Protein AF-A0A2E6S5C1-F1 (afdb_monomer_lite)

Sequence (61 aa):
LKGFFHYLADEGISTTYGTEIDALLVKKLSDSATMVIKGAYFMGDAYPDIEQISAQIDFKL

Foldseek 3Di:
DDKDKDFDAPPVNPGTQWIKIKDWDWDDPDPFKIKIKIWMWTDGPPDDIDTDIDIDMGGHD

Structure (mmCIF, N/CA/C/O backbone):
data_AF-A0A2E6S5C1-F1
#
_entry.id   AF-A0A2E6S5C1-F1
#
loop_
_atom_site.group_PDB
_atom_site.id
_atom_site.type_symbol
_atom_site.label_atom_id
_atom_site.label_alt_id
_atom_site.label_comp_id
_atom_site.label_asym_id
_atom_site.label_entity_id
_atom_site.label_seq_id
_atom_site.pdbx_PDB_ins_code
_atom_site.Cartn_x
_atom_site.Cartn_y
_atom_site.Cartn_z
_atom_site.occupancy
_atom_site.B_iso_or_equiv
_atom_site.auth_seq_id
_atom_site.auth_comp_id
_atom_site.auth_asym_id
_atom_site.auth_atom_id
_atom_site.pdbx_PDB_model_num
ATOM 1 N N . LEU A 1 1 ? -6.793 -9.866 5.317 1.00 83.94 1 LEU A N 1
ATOM 2 C CA . LEU A 1 1 ? -5.632 -9.360 4.559 1.00 83.94 1 LEU A CA 1
ATOM 3 C C . LEU A 1 1 ? -6.045 -9.282 3.100 1.00 83.94 1 LEU A C 1
ATOM 5 O O . LEU A 1 1 ? -6.639 -10.241 2.620 1.00 83.94 1 LEU A O 1
ATOM 9 N N . LYS A 1 2 ? -5.811 -8.151 2.440 1.00 93.62 2 LYS A N 1
ATOM 10 C CA . LYS A 1 2 ? -5.953 -7.996 0.988 1.00 93.62 2 LYS A CA 1
ATOM 11 C C . LYS A 1 2 ? -4.598 -7.576 0.426 1.00 93.62 2 LYS A C 1
ATOM 13 O O . LYS A 1 2 ? -3.912 -6.809 1.093 1.00 93.62 2 LYS A O 1
ATOM 18 N N . GLY A 1 3 ? -4.230 -8.093 -0.738 1.00 95.06 3 GLY A N 1
ATOM 19 C CA . GLY A 1 3 ? -3.010 -7.712 -1.443 1.00 95.06 3 GLY A CA 1
ATOM 20 C C . GLY A 1 3 ? -3.341 -7.208 -2.840 1.00 95.06 3 GLY A C 1
ATOM 21 O O . GLY A 1 3 ? -4.350 -7.634 -3.410 1.00 95.06 3 GLY A O 1
ATOM 22 N N . PHE A 1 4 ? -2.511 -6.312 -3.356 1.00 96.06 4 PHE A N 1
ATOM 23 C CA . PHE A 1 4 ? -2.639 -5.747 -4.694 1.00 96.06 4 PHE A CA 1
ATOM 24 C C . PHE A 1 4 ? -1.284 -5.789 -5.391 1.00 96.06 4 PHE A C 1
ATOM 26 O O . PHE A 1 4 ? -0.237 -5.770 -4.745 1.00 96.06 4 PHE A O 1
ATOM 33 N N . PHE A 1 5 ? -1.334 -5.907 -6.711 1.00 95.88 5 PHE A N 1
ATOM 34 C CA . PHE A 1 5 ? -0.171 -5.835 -7.575 1.00 95.88 5 PHE A CA 1
ATOM 35 C C . PHE A 1 5 ? -0.501 -4.861 -8.697 1.00 95.88 5 PHE A C 1
ATOM 37 O O . PHE A 1 5 ? -1.518 -5.036 -9.378 1.00 95.88 5 PHE A O 1
ATOM 44 N N . HIS A 1 6 ? 0.347 -3.859 -8.891 1.00 95.50 6 HIS A N 1
ATOM 45 C CA . HIS A 1 6 ? 0.221 -2.904 -9.979 1.00 95.50 6 HIS A CA 1
ATOM 46 C C . HIS A 1 6 ? 1.414 -3.041 -10.917 1.00 95.50 6 HIS A C 1
ATOM 48 O O . HIS A 1 6 ? 2.567 -3.056 -10.491 1.00 95.50 6 HIS A O 1
ATOM 54 N N . TYR A 1 7 ? 1.122 -3.125 -12.211 1.00 93.69 7 TYR A N 1
ATOM 55 C CA . TYR A 1 7 ? 2.107 -2.990 -13.274 1.00 93.69 7 TYR A CA 1
ATOM 56 C C . TYR A 1 7 ? 1.897 -1.622 -13.916 1.00 93.69 7 TYR A C 1
ATOM 58 O O . TYR A 1 7 ?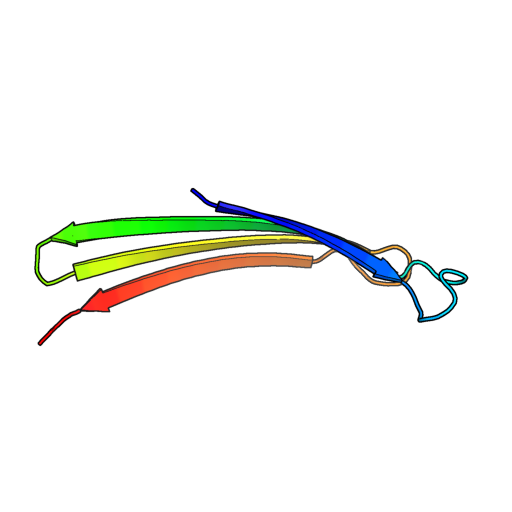 0.816 -1.354 -14.445 1.00 93.69 7 TYR A O 1
ATOM 66 N N . LEU A 1 8 ? 2.891 -0.741 -13.805 1.00 93.62 8 LEU A N 1
ATOM 67 C CA . LEU A 1 8 ? 2.779 0.646 -14.235 1.00 93.62 8 LEU A CA 1
ATOM 68 C C . LEU A 1 8 ? 3.513 0.822 -15.565 1.00 93.62 8 LEU A C 1
ATOM 70 O O . LEU A 1 8 ? 4.734 0.700 -15.621 1.00 93.62 8 LEU A O 1
ATOM 74 N N . ALA A 1 9 ? 2.763 1.121 -16.625 1.00 94.06 9 ALA A N 1
ATOM 75 C 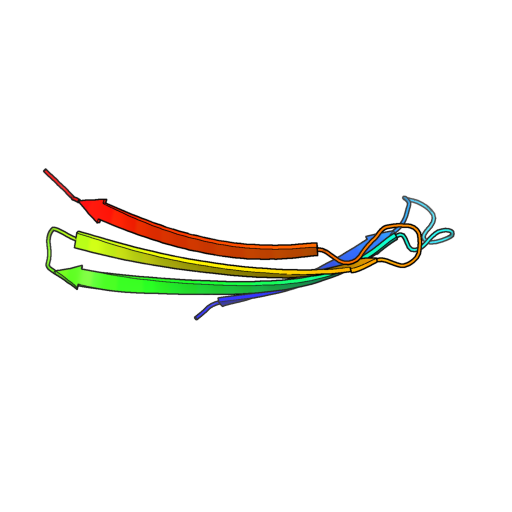CA . ALA A 1 9 ? 3.275 1.353 -17.974 1.00 94.06 9 ALA A CA 1
ATOM 76 C C . ALA A 1 9 ? 2.492 2.473 -18.681 1.00 94.06 9 ALA A C 1
ATOM 78 O O . ALA A 1 9 ? 1.410 2.860 -18.230 1.00 94.06 9 ALA A O 1
ATOM 79 N N . ASP A 1 10 ? 3.044 3.005 -19.773 1.00 92.75 10 ASP A N 1
ATOM 80 C CA . ASP A 1 10 ? 2.330 3.933 -20.657 1.00 92.75 10 ASP A CA 1
ATOM 81 C C . ASP A 1 10 ? 1.161 3.247 -21.399 1.00 92.75 10 ASP A C 1
ATOM 83 O O . ASP A 1 10 ? 1.014 2.025 -21.390 1.00 92.75 10 ASP A O 1
ATOM 87 N N . GLU A 1 11 ? 0.304 4.036 -22.055 1.00 90.69 11 GLU A N 1
ATOM 88 C CA . GLU A 1 11 ? -0.881 3.529 -22.773 1.00 90.69 11 GLU A CA 1
ATOM 89 C C . GLU A 1 11 ? -0.522 2.518 -23.880 1.00 90.69 11 GLU A C 1
ATOM 91 O O . GLU A 1 11 ? -1.305 1.621 -24.191 1.00 90.69 11 GLU A O 1
ATOM 96 N N . GLY A 1 12 ? 0.680 2.641 -24.453 1.00 91.56 12 GLY A N 1
ATOM 97 C CA . GLY A 1 12 ? 1.201 1.747 -25.486 1.00 91.56 12 GLY A CA 1
ATOM 98 C C . GLY A 1 12 ? 1.941 0.513 -24.961 1.00 91.56 12 GLY A C 1
ATOM 99 O O . GLY A 1 12 ? 2.330 -0.328 -25.770 1.00 91.56 12 GLY A O 1
ATOM 100 N N . ILE A 1 13 ? 2.162 0.400 -23.645 1.00 86.44 13 ILE A N 1
ATOM 101 C CA . ILE A 1 13 ? 3.026 -0.609 -23.004 1.00 86.44 13 ILE A CA 1
ATOM 102 C C . ILE A 1 13 ? 4.459 -0.588 -23.594 1.00 86.44 13 ILE A C 1
ATOM 104 O O . ILE A 1 13 ? 5.202 -1.566 -23.564 1.00 86.44 13 ILE A O 1
ATOM 108 N N . SER A 1 14 ? 4.868 0.546 -24.162 1.00 90.00 14 SER A N 1
ATOM 109 C CA . SER A 1 14 ? 6.209 0.769 -24.705 1.00 90.00 14 SER A CA 1
ATOM 110 C C . SER A 1 14 ? 7.208 1.168 -23.629 1.00 90.00 14 SER A C 1
ATOM 112 O O . SER A 1 14 ? 8.397 0.876 -23.755 1.00 90.00 14 SER A O 1
ATOM 114 N N . THR A 1 15 ? 6.725 1.817 -22.571 1.00 90.81 15 THR A N 1
ATOM 115 C CA . THR A 1 15 ? 7.539 2.262 -21.442 1.00 90.81 15 THR A CA 1
ATOM 116 C C . THR A 1 15 ? 6.988 1.660 -20.163 1.00 90.81 15 THR A C 1
ATOM 118 O O . THR A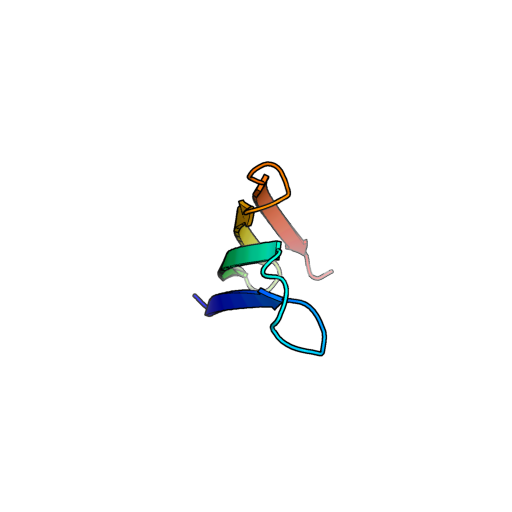 1 15 ? 5.839 1.918 -19.806 1.00 90.81 15 THR A O 1
ATOM 121 N N . THR A 1 16 ? 7.818 0.895 -19.456 1.00 92.69 16 THR A N 1
ATOM 122 C CA . THR A 1 16 ? 7.521 0.429 -18.096 1.00 92.69 16 THR A CA 1
ATOM 123 C C . THR A 1 16 ? 8.048 1.456 -17.098 1.00 92.69 16 THR A C 1
ATOM 125 O O . THR A 1 16 ? 9.183 1.918 -17.209 1.00 92.69 16 THR A O 1
ATOM 128 N N . TYR A 1 17 ? 7.212 1.843 -16.138 1.00 92.50 17 TYR A N 1
ATOM 129 C CA . TYR A 1 17 ? 7.576 2.752 -15.052 1.00 92.50 17 TYR A CA 1
ATOM 130 C C . TYR A 1 17 ? 7.982 1.997 -13.787 1.00 92.50 17 TYR A C 1
ATOM 132 O O . TYR A 1 17 ? 8.795 2.506 -13.016 1.00 92.50 17 TYR A O 1
ATOM 140 N N . GLY A 1 18 ? 7.444 0.791 -13.591 1.00 95.12 18 GLY A N 1
ATOM 141 C CA . GLY A 1 18 ? 7.794 -0.098 -12.491 1.00 95.12 18 GLY A CA 1
ATOM 142 C C . GLY A 1 18 ? 6.640 -1.006 -12.074 1.00 95.12 18 GLY A C 1
ATOM 143 O O . GLY A 1 18 ? 5.605 -1.094 -12.745 1.00 95.12 18 GLY A O 1
ATOM 144 N N . THR A 1 19 ? 6.805 -1.662 -10.931 1.00 96.69 19 THR A N 1
ATOM 145 C CA . THR A 1 19 ? 5.777 -2.508 -10.310 1.00 96.69 19 THR A CA 1
ATOM 146 C C . THR A 1 19 ? 5.561 -2.137 -8.858 1.00 96.69 19 THR A C 1
ATOM 148 O O . THR A 1 19 ? 6.520 -1.835 -8.159 1.00 96.69 19 THR A O 1
ATOM 151 N N . GLU A 1 20 ? 4.328 -2.227 -8.379 1.00 97.38 20 GLU A N 1
ATOM 152 C CA . GLU A 1 20 ? 3.986 -1.984 -6.978 1.00 97.38 20 GLU A CA 1
ATOM 153 C C . GLU A 1 20 ? 3.315 -3.209 -6.365 1.00 97.38 20 GLU A C 1
ATOM 155 O O . GLU A 1 20 ? 2.497 -3.877 -7.005 1.00 97.38 20 GLU A O 1
ATOM 160 N N . ILE A 1 21 ? 3.672 -3.501 -5.117 1.00 97.81 21 ILE A N 1
ATOM 161 C CA . ILE A 1 21 ? 3.013 -4.504 -4.286 1.00 97.81 21 ILE A CA 1
ATOM 162 C C . ILE A 1 21 ? 2.443 -3.801 -3.061 1.00 97.81 21 ILE A C 1
ATOM 164 O O . ILE A 1 21 ? 3.188 -3.201 -2.286 1.00 97.81 21 ILE A O 1
ATOM 168 N N . ASP A 1 22 ? 1.142 -3.971 -2.833 1.00 97.44 22 ASP A N 1
ATOM 169 C CA . ASP A 1 22 ? 0.457 -3.442 -1.658 1.00 97.44 22 ASP A CA 1
ATOM 170 C C . ASP A 1 22 ? -0.125 -4.548 -0.787 1.00 97.44 22 ASP A C 1
ATOM 172 O O . ASP A 1 22 ? -0.619 -5.576 -1.261 1.00 97.44 22 ASP A O 1
ATOM 176 N N . ALA A 1 23 ? -0.177 -4.284 0.514 1.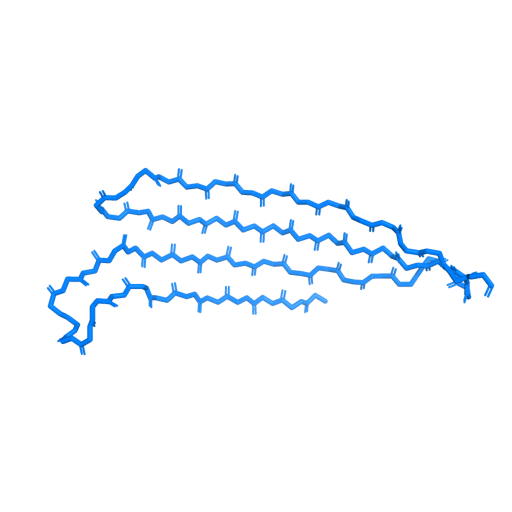00 97.75 23 ALA A N 1
ATOM 177 C CA . ALA A 1 23 ? -0.867 -5.095 1.498 1.00 97.75 23 ALA A CA 1
ATOM 178 C C . ALA A 1 23 ? -1.739 -4.225 2.412 1.00 97.75 23 ALA A C 1
ATOM 180 O O . ALA A 1 23 ? -1.297 -3.226 2.976 1.00 97.75 23 ALA A O 1
ATOM 181 N N . LEU A 1 24 ? -2.989 -4.651 2.611 1.00 97.44 24 LEU A N 1
ATOM 182 C CA . LEU A 1 24 ? -3.974 -4.023 3.487 1.00 97.44 24 LEU A CA 1
ATOM 183 C C . LEU A 1 24 ? -4.461 -5.020 4.544 1.00 97.44 24 LEU A C 1
ATOM 185 O O . LEU A 1 24 ? -5.105 -6.036 4.242 1.00 97.44 24 LEU A O 1
ATOM 189 N N . LEU A 1 25 ? -4.243 -4.680 5.810 1.00 97.94 25 LEU A N 1
ATOM 190 C CA . LEU A 1 25 ? -4.835 -5.361 6.951 1.00 97.94 25 LEU A CA 1
ATOM 191 C C . LEU A 1 25 ? -5.876 -4.452 7.607 1.00 97.94 25 LEU A C 1
ATOM 193 O O . LEU A 1 25 ? -5.558 -3.362 8.064 1.00 97.94 25 LEU A O 1
ATOM 197 N N . VAL A 1 26 ? -7.113 -4.937 7.696 1.00 97.50 26 VAL A N 1
ATOM 198 C CA . VAL A 1 26 ? -8.177 -4.307 8.486 1.00 97.50 26 VAL A CA 1
ATOM 199 C C . VAL A 1 26 ? -8.536 -5.252 9.619 1.00 97.50 26 VAL A C 1
ATOM 201 O O . VAL A 1 26 ? -8.802 -6.434 9.377 1.00 97.50 26 VAL A O 1
ATOM 204 N N . LYS A 1 27 ? -8.537 -4.746 10.852 1.00 97.50 27 LYS A N 1
ATOM 205 C CA . LYS A 1 27 ? -8.888 -5.518 12.041 1.00 97.50 27 LYS A CA 1
ATOM 206 C C . LYS A 1 27 ? -9.807 -4.718 12.954 1.00 97.50 27 LYS A C 1
ATOM 208 O O . LYS A 1 27 ? -9.437 -3.658 13.446 1.00 97.50 27 LYS A O 1
ATOM 213 N N . LYS A 1 28 ? -10.992 -5.265 13.227 1.00 97.69 28 LYS A N 1
ATOM 214 C CA . LYS A 1 28 ? -11.867 -4.774 14.295 1.00 97.69 28 LYS A CA 1
ATOM 215 C C . LYS A 1 28 ? -11.190 -5.049 15.643 1.00 97.69 28 LYS A C 1
ATOM 217 O O . LYS A 1 28 ? -10.837 -6.196 15.917 1.00 97.69 28 LYS A O 1
ATOM 222 N N . LEU A 1 29 ? -10.974 -4.006 16.442 1.00 97.12 29 LEU A N 1
ATOM 223 C CA . LEU A 1 29 ? -10.380 -4.104 17.780 1.00 97.12 29 LEU A CA 1
ATOM 224 C C . LEU A 1 29 ? -11.465 -4.240 18.856 1.00 97.12 29 LEU A C 1
ATOM 226 O O . LEU A 1 29 ? -11.302 -4.998 19.806 1.00 97.12 29 LEU A O 1
ATOM 230 N N . SER A 1 30 ? -12.576 -3.523 18.680 1.00 96.88 30 SER A N 1
ATOM 231 C CA . SER A 1 30 ? -13.764 -3.552 19.537 1.00 96.88 30 SER A CA 1
ATOM 232 C C . SER A 1 30 ? -15.006 -3.155 18.727 1.00 96.88 30 SER A C 1
ATOM 234 O O . SER A 1 30 ? -14.915 -2.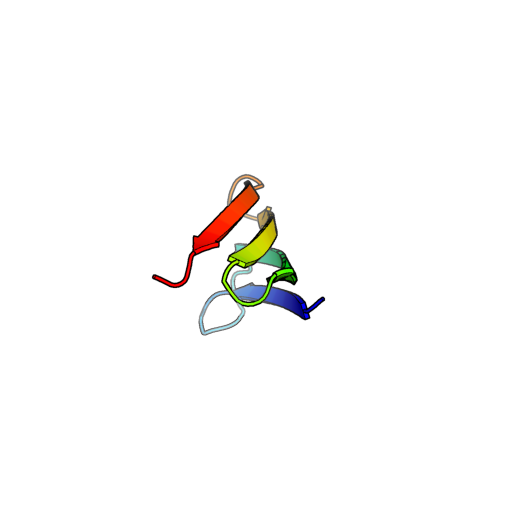897 17.527 1.00 96.88 30 SER A O 1
ATOM 236 N N . ASP A 1 31 ? -16.178 -3.076 19.359 1.00 96.88 31 ASP A N 1
ATOM 237 C CA . ASP A 1 31 ? -17.396 -2.562 18.710 1.00 96.88 31 ASP A CA 1
ATOM 238 C C . ASP A 1 31 ? -17.319 -1.081 18.318 1.00 96.88 31 ASP A C 1
ATOM 240 O O . ASP A 1 31 ? -18.064 -0.644 17.440 1.00 96.88 31 ASP A O 1
ATOM 244 N N . SER A 1 32 ? -16.387 -0.332 18.910 1.00 97.31 32 SER A N 1
ATOM 245 C CA . SER A 1 32 ? -16.175 1.091 18.657 1.00 97.31 32 SER A CA 1
ATOM 246 C C . SER A 1 32 ? -14.832 1.414 18.005 1.00 97.31 32 SER A C 1
ATOM 248 O O . SER A 1 32 ? -14.586 2.582 17.740 1.00 97.31 32 SER A O 1
ATOM 250 N N . ALA A 1 33 ? -13.961 0.436 17.732 1.00 97.75 33 ALA A N 1
ATOM 251 C CA . ALA A 1 33 ? -12.624 0.701 17.199 1.00 97.75 33 ALA A CA 1
ATOM 252 C C . ALA A 1 33 ? -12.218 -0.261 16.074 1.00 97.75 33 ALA A C 1
ATOM 254 O O . ALA A 1 33 ? -12.337 -1.485 16.200 1.00 97.75 33 ALA A O 1
ATOM 255 N N . THR A 1 34 ? -11.670 0.293 14.992 1.00 98.25 34 THR A N 1
ATOM 256 C CA . THR A 1 34 ? -11.112 -0.454 13.854 1.00 98.25 34 THR A CA 1
ATOM 257 C C . THR A 1 34 ? -9.694 0.013 13.561 1.00 98.25 34 THR A C 1
ATOM 259 O O . THR A 1 34 ? -9.428 1.204 13.508 1.00 98.25 34 THR A O 1
ATOM 262 N N . MET A 1 35 ? -8.781 -0.931 13.355 1.00 98.12 35 MET A N 1
ATOM 263 C CA . MET A 1 35 ? -7.410 -0.677 12.926 1.00 98.12 35 MET A CA 1
ATOM 264 C C . MET A 1 35 ? -7.254 -0.979 11.439 1.00 98.12 35 MET A C 1
ATOM 266 O O . MET A 1 35 ? -7.734 -2.009 10.954 1.00 98.12 35 MET A O 1
ATOM 270 N N . VAL A 1 36 ? -6.520 -0.116 10.744 1.00 98.12 36 VAL A N 1
ATOM 271 C CA . VAL A 1 36 ? -6.104 -0.290 9.354 1.00 98.12 36 VAL A CA 1
ATOM 272 C C . VAL A 1 36 ? -4.588 -0.138 9.271 1.00 98.12 36 VAL A C 1
ATOM 274 O O . VAL A 1 36 ? -4.041 0.866 9.714 1.00 98.12 36 VAL A O 1
ATOM 277 N N . ILE A 1 37 ? -3.910 -1.130 8.699 1.00 98.19 37 ILE A N 1
ATOM 278 C CA . ILE A 1 37 ? -2.480 -1.081 8.373 1.00 98.19 37 ILE A CA 1
ATOM 279 C C . ILE A 1 37 ? -2.346 -1.259 6.863 1.00 98.19 37 ILE A C 1
ATOM 281 O O . ILE A 1 37 ? -2.931 -2.188 6.297 1.00 98.19 37 ILE A O 1
ATOM 285 N N . LYS A 1 38 ? -1.592 -0.365 6.222 1.00 98.12 38 LYS A N 1
ATOM 286 C CA . LYS A 1 38 ? -1.255 -0.423 4.797 1.00 98.12 38 LYS A CA 1
ATOM 287 C C . LYS A 1 38 ? 0.257 -0.433 4.640 1.00 98.12 38 LYS A C 1
ATOM 289 O O . LYS A 1 38 ? 0.925 0.386 5.265 1.00 98.12 38 LYS A O 1
ATOM 294 N N . GLY A 1 39 ? 0.761 -1.336 3.814 1.00 98.19 39 GLY A N 1
ATOM 295 C CA . GLY A 1 39 ? 2.139 -1.336 3.337 1.00 98.19 39 GLY A CA 1
ATOM 296 C C . GLY A 1 39 ? 2.141 -1.334 1.815 1.00 98.19 39 GLY A C 1
ATOM 297 O O . GLY A 1 39 ? 1.320 -2.035 1.230 1.00 98.19 39 GLY A O 1
ATOM 298 N N . ALA A 1 40 ? 3.035 -0.564 1.213 1.00 97.94 40 ALA A N 1
ATOM 299 C CA . ALA A 1 40 ? 3.250 -0.481 -0.224 1.00 97.94 40 ALA A CA 1
ATOM 300 C C . ALA A 1 40 ? 4.754 -0.480 -0.507 1.00 97.94 40 ALA A C 1
ATOM 302 O O . ALA A 1 40 ? 5.520 0.173 0.212 1.00 97.94 40 ALA A O 1
ATOM 303 N N . TYR A 1 41 ? 5.165 -1.206 -1.540 1.00 98.00 41 TYR A N 1
ATOM 304 C CA . TYR A 1 41 ? 6.523 -1.161 -2.065 1.00 98.00 41 TYR A CA 1
ATOM 305 C C . TYR A 1 41 ? 6.479 -1.069 -3.587 1.00 98.00 41 TYR A C 1
ATOM 307 O O . TYR A 1 41 ? 5.997 -1.985 -4.257 1.00 98.00 41 TYR A O 1
ATOM 315 N N . PHE A 1 42 ? 6.976 0.046 -4.109 1.00 98.00 42 PHE A N 1
ATOM 316 C CA . PHE A 1 42 ? 7.120 0.310 -5.531 1.00 98.00 42 PHE A CA 1
ATOM 317 C C . PHE A 1 42 ? 8.579 0.112 -5.942 1.00 98.00 42 PHE A C 1
ATOM 319 O O . PHE A 1 42 ? 9.481 0.724 -5.372 1.00 98.00 42 PHE A O 1
ATOM 326 N N . MET A 1 43 ? 8.775 -0.744 -6.941 1.00 97.50 43 MET A N 1
ATOM 327 C CA . MET A 1 43 ? 10.039 -1.028 -7.611 1.00 97.50 43 MET A CA 1
ATOM 328 C C . MET A 1 43 ? 10.046 -0.259 -8.926 1.00 97.50 43 MET A C 1
ATOM 330 O O . MET A 1 43 ? 9.310 -0.620 -9.850 1.00 97.50 43 MET A O 1
ATOM 334 N N . GLY A 1 44 ? 10.814 0.824 -8.982 1.00 94.75 44 GLY A N 1
ATOM 335 C CA . GLY A 1 44 ? 10.810 1.736 -10.120 1.00 94.75 44 GLY A CA 1
ATOM 336 C C . GLY A 1 44 ? 11.885 1.392 -11.146 1.00 94.75 44 GLY A C 1
ATOM 337 O O . GLY A 1 44 ? 13.031 1.134 -10.793 1.00 94.75 44 GLY A O 1
ATOM 338 N N . ASP A 1 45 ? 11.534 1.446 -12.433 1.00 90.19 45 ASP A N 1
ATOM 339 C CA . ASP A 1 45 ? 12.516 1.286 -13.517 1.00 90.19 45 ASP A CA 1
ATOM 340 C C . ASP A 1 45 ? 13.202 2.630 -13.819 1.00 90.19 45 ASP A C 1
ATOM 342 O O . ASP A 1 45 ? 14.427 2.749 -13.822 1.00 90.19 45 ASP A O 1
ATOM 346 N N . ALA A 1 46 ? 12.392 3.669 -14.057 1.00 88.44 46 ALA A N 1
ATOM 347 C CA . ALA A 1 46 ? 12.841 5.038 -14.341 1.00 88.44 46 ALA A CA 1
ATOM 348 C C . ALA A 1 46 ? 12.757 5.975 -13.120 1.00 88.44 46 ALA A C 1
ATOM 350 O O . ALA A 1 46 ? 13.107 7.154 -13.208 1.00 88.44 46 ALA A O 1
ATOM 351 N N . TYR A 1 47 ? 12.275 5.460 -11.990 1.00 89.56 47 TYR A N 1
ATOM 352 C CA . TYR A 1 47 ? 12.030 6.199 -10.756 1.00 89.56 47 TYR A CA 1
ATOM 353 C C . TYR A 1 47 ? 12.697 5.482 -9.579 1.00 89.56 47 TYR A C 1
ATOM 355 O O . TYR A 1 47 ? 12.887 4.272 -9.650 1.00 89.56 47 TYR A O 1
ATOM 363 N N . PRO A 1 48 ? 13.054 6.190 -8.494 1.00 95.69 48 PRO A N 1
ATOM 364 C CA . PRO A 1 48 ? 13.530 5.537 -7.284 1.00 95.69 48 PRO A CA 1
ATOM 365 C C . PRO A 1 48 ? 12.465 4.615 -6.690 1.00 95.69 48 PRO A C 1
ATOM 367 O O . PRO A 1 48 ? 11.274 4.929 -6.749 1.00 95.69 48 PRO A O 1
ATOM 370 N N . ASP A 1 49 ? 12.913 3.539 -6.050 1.00 97.06 49 ASP A N 1
ATOM 371 C CA . ASP A 1 49 ? 12.045 2.694 -5.238 1.00 97.06 49 ASP A CA 1
ATOM 372 C C . ASP A 1 49 ? 11.382 3.503 -4.117 1.00 97.06 49 ASP A C 1
ATOM 374 O O . ASP A 1 49 ? 11.987 4.408 -3.528 1.00 97.06 49 ASP A O 1
ATOM 378 N N . ILE A 1 50 ? 10.136 3.153 -3.799 1.00 97.38 50 ILE A N 1
ATOM 379 C CA . ILE A 1 50 ? 9.358 3.805 -2.743 1.00 97.38 50 ILE A CA 1
ATOM 380 C C . ILE A 1 50 ? 8.824 2.743 -1.793 1.00 97.38 50 ILE A C 1
ATOM 382 O O . ILE A 1 50 ? 8.143 1.808 -2.203 1.00 97.38 50 ILE A O 1
ATOM 386 N N . GLU A 1 51 ? 9.081 2.934 -0.503 1.00 97.94 51 GLU A N 1
ATOM 387 C CA . GLU A 1 51 ? 8.475 2.155 0.571 1.00 97.94 51 GLU A CA 1
ATOM 388 C C . GLU A 1 51 ? 7.550 3.057 1.391 1.00 97.94 51 GLU A C 1
ATOM 390 O O . GLU A 1 51 ? 7.939 4.146 1.824 1.00 97.94 51 GLU A O 1
ATOM 395 N N . GLN A 1 52 ? 6.318 2.604 1.623 1.00 97.50 52 GLN A N 1
ATOM 396 C CA . GLN A 1 52 ? 5.357 3.325 2.446 1.00 97.50 52 GLN A CA 1
ATOM 397 C C . GLN A 1 52 ? 4.631 2.381 3.399 1.00 97.50 52 GLN A C 1
ATOM 399 O O . GLN A 1 52 ? 4.035 1.388 2.992 1.00 97.50 52 GLN A O 1
ATOM 404 N N . ILE A 1 53 ? 4.610 2.740 4.684 1.00 97.62 53 ILE A N 1
ATOM 405 C CA . ILE A 1 53 ? 3.813 2.057 5.704 1.00 97.62 53 ILE A CA 1
ATOM 406 C C . ILE A 1 53 ? 2.962 3.096 6.428 1.00 97.62 53 ILE A C 1
ATOM 408 O O . ILE A 1 53 ? 3.451 4.148 6.835 1.00 97.62 53 ILE A O 1
ATOM 412 N N . SER A 1 54 ? 1.678 2.797 6.608 1.00 98.06 54 SER A N 1
ATOM 413 C CA . SER A 1 54 ? 0.765 3.619 7.403 1.00 98.06 54 SER A CA 1
ATOM 414 C C . SER A 1 54 ? -0.083 2.763 8.334 1.00 98.06 54 SER A C 1
ATOM 416 O O . SER A 1 54 ? -0.465 1.635 8.012 1.00 98.06 54 SER A O 1
ATOM 418 N N . ALA A 1 55 ? -0.384 3.325 9.502 1.00 97.75 55 ALA A N 1
ATOM 419 C CA . ALA A 1 55 ? -1.273 2.742 10.490 1.00 97.75 55 ALA A CA 1
ATOM 420 C C . ALA A 1 55 ? -2.315 3.783 10.907 1.00 97.75 55 ALA A C 1
ATOM 422 O O . ALA A 1 55 ? -1.988 4.944 11.146 1.00 97.75 55 ALA A O 1
ATOM 423 N N . GLN A 1 56 ? -3.568 3.354 10.991 1.00 98.06 56 GLN A N 1
ATOM 424 C CA . GLN A 1 56 ? -4.717 4.185 11.326 1.00 98.06 56 GLN A CA 1
ATOM 425 C C . GLN A 1 56 ? -5.609 3.429 12.311 1.00 98.06 56 GLN A C 1
ATOM 427 O O . GLN A 1 56 ? -5.794 2.215 12.192 1.00 98.06 56 GLN A O 1
ATOM 432 N N . ILE A 1 57 ? -6.158 4.151 13.288 1.00 97.56 57 ILE A N 1
ATOM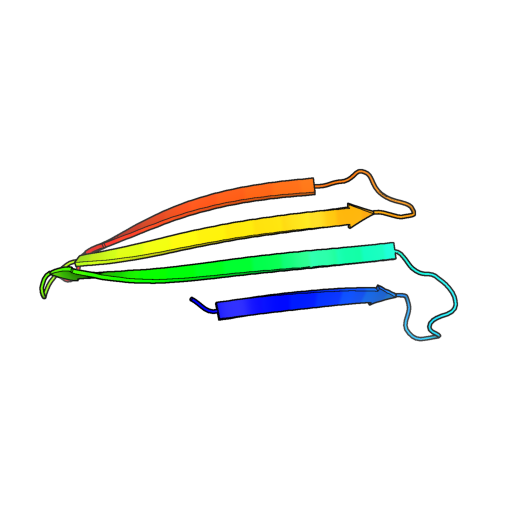 433 C CA . ILE A 1 57 ? -7.176 3.640 14.206 1.00 97.56 57 ILE A CA 1
ATOM 434 C C . ILE A 1 57 ? -8.378 4.575 14.132 1.00 97.56 57 ILE A C 1
ATOM 436 O O . ILE A 1 57 ? -8.268 5.756 14.451 1.00 97.56 57 ILE A O 1
ATOM 440 N N . ASP A 1 58 ? -9.514 4.017 13.737 1.00 97.38 58 ASP A N 1
ATOM 441 C CA . ASP A 1 58 ? -10.787 4.714 13.634 1.00 97.38 58 ASP A CA 1
ATOM 442 C C . ASP A 1 58 ? -11.662 4.383 14.838 1.00 97.38 58 ASP A C 1
ATOM 444 O O . ASP A 1 58 ? -11.827 3.208 15.184 1.00 97.38 58 ASP A O 1
ATOM 448 N N . PHE A 1 59 ? -12.261 5.413 15.437 1.00 97.06 59 PHE A N 1
ATOM 449 C CA . PHE A 1 59 ? -13.204 5.281 16.543 1.00 97.06 59 PHE A CA 1
ATOM 450 C C . PHE A 1 59 ? -14.612 5.662 16.097 1.00 97.06 59 PHE A C 1
ATOM 452 O O . PHE A 1 59 ? -14.822 6.695 15.462 1.00 97.06 59 PHE A O 1
ATOM 459 N N . LYS A 1 60 ? -15.589 4.836 16.462 1.00 93.00 60 LYS A N 1
ATOM 460 C CA . LYS A 1 60 ? -17.006 5.157 16.348 1.00 93.00 60 LYS A CA 1
ATOM 461 C C . LYS A 1 60 ? -17.448 5.840 17.642 1.00 93.00 60 LYS A C 1
ATOM 463 O O . LYS A 1 60 ? -17.299 5.251 18.714 1.00 93.00 60 LYS A O 1
ATOM 468 N N . LEU A 1 61 ? -17.952 7.065 17.508 1.00 76.81 61 LEU A N 1
ATOM 469 C CA . LEU A 1 61 ? -18.635 7.805 18.572 1.00 76.81 61 LEU A CA 1
ATOM 470 C C . LEU A 1 61 ? -20.050 7.255 18.787 1.00 76.81 61 LEU A C 1
ATOM 472 O O . LEU A 1 61 ? -20.693 6.873 17.778 1.00 76.81 61 LEU A O 1
#

pLDDT: mean 95.2, std 4.01, range [76.81, 98.25]

Secondary structure (DSSP, 8-state):
-EEEEEEEE-TTS-SEEEEEEEEEEEEEEETTEEEEEEEEEEEESSS--EEEEEEEEEE--

Radius of gyration: 15.84 Å; chains: 1; bounding box: 32×17×45 Å